Protein 3LQN (pdb70)

Radius of gyration: 16.37 Å; Cα contacts (8 Å, |Δi|>4): 260; chains: 1; bounding box: 25×53×37 Å

Nearest PDB structures (foldseek):
  3lqn-assembly1_A-2  TM=1.007E+00  e=3.252E-31  Bacillus anthracis
  6yja-assembly1_B  TM=9.608E-01  e=7.278E-20  Bacillus subtilis subsp. subtilis str. 168
  2emq-assembly1_B  TM=9.330E-01  e=4.252E-20  Geobacillus kaustophilus HTA426
  6xnu-assembly1_B  TM=9.275E-01  e=1.600E-18  Listeria monocytogenes
  4gqy-assembly2_B  TM=8.321E-01  e=2.252E-11  Arabidopsis thaliana

CATH classification: 3.10.580.10

Foldseek 3Di:
DVVVQFPDFQLNLFDWPVLFDEAEFFAFQVVVLCSCVVSVHQKGFHADPVQFTQFMDGPVQSQVVQDDPPDRNVVCRRVDTNNVRTDRPFAEAERGHGLVVVQVVCVPPQKYWYAYPVRRTTGMHGPVSNVVVVVVPD

Secondary structure (DSSP, 8-state):
-HHHHHH-BHHHHSEEGGGS--B-TTSBHHHHHHHHHHHT-SEEEEE-TT-BEEEEEEHHHHHHHTB-SSSB-GGGGGG-BGGGT-BSS--EEETT-BHHHHHHHHHH-SEEEEE-TT-BEEEEEEHHHHHHHHHHH-

B-factor: mean 39.62, std 20.6, range [14.94, 157.5]

InterPro domains:
  IPR000644 CBS domain [PF00571] (14-70)
  IPR000644 CBS domain [PF00571] (86-138)
  IPR046342 CBS domain superfamily [G3DSA:3.10.580.10] (1-147)
  IPR046342 CBS domain superfamily [SSF54631] (12-140)
  IPR048125 Cyclic-di-AMP-binding protein CbpB [NF041630] (9-144)
  IPR048125 Cyclic-di-AMP-binding protein CbpB [cd04643] (16-145)
  IPR051257 Diverse Function CBS-Domain-Containing Protein [PTHR43080] (8-142)

Sequence (138 aa):
PKDEFFQQQIFVKDLMISSEKVAHVQIIGNGLEEHALLLVLVKSGYSAIPVLDPMYYKLHGLISTTAMILDGILGLERRIEFFERLEEEMKVEQVMKQDIPVVLKLEDSFAKALEMTIDHPFICAVNEDGYFEEGILLTRRRAILKLLNKKV

Solvent-accessible surface area: 8385 Å² total; per-residue (Å²): 105,153,108,79,61,128,125,18,70,0,105,72,28,38,55,37,32,134,147,7,29,71,4,77,57,40,35,27,0,91,93,0,31,107,33,1,102,164,46,69,49,78,10,0,0,0,3,30,111,110,131,59,32,68,0,14,0,15,38,61,37,0,61,101,21,1,120,14,187,163,143,64,44,99,98,85,8,126,132,13,93,0,92,110,25,24,105,128,134,27,16,54,1,73,48,99,24,45,3,68,100,0,58,124,47,7,117,114,67,83,20,0,0,0,18,31,140,78,26,78,13,43,0,1,0,30,90,196,23,2,109,144,23,43,124,141,53,166

Structure (mmCIF, N/CA/C/O backbone):
data_3LQN
#
_entry.id   3LQN
#
_cell.length_a   27.585
_cell.length_b   120.770
_cell.length_c   80.026
_cell.angle_alpha   90.00
_cell.angle_beta   90.00
_cell.angle_gamma   90.00
#
_symmetry.space_group_name_H-M   'C 2 2 21'
#
loop_
_entity.id
_entity.type
_entity.pdbx_description
1 polymer 'CBS domain protein'
2 non-polymer 'SULFATE ION'
3 non-polymer 'FORMIC ACID'
4 non-polymer GLYCEROL
5 water water
#
loop_
_atom_site.group_PDB
_atom_site.id
_atom_site.type_symbol
_atom_site.label_atom_id
_atom_site.label_alt_id
_atom_site.label_comp_id
_atom_site.label_asym_id
_atom_site.label_entity_id
_atom_site.label_seq_id
_atom_site.pdbx_PDB_ins_code
_atom_site.Cartn_x
_atom_site.Cartn_y
_atom_site.Cartn_z
_atom_site.occupancy
_atom_site.B_iso_or_equiv
_atom_site.auth_seq_id
_atom_site.auth_comp_id
_atom_site.auth_asym_id
_atom_site.auth_atom_id
_atom_site.pdbx_PDB_model_num
ATOM 1 N N . PRO A 1 8 ? -1.849 -10.365 12.623 0.74 67.64 5 PRO A N 1
ATOM 2 C CA . PRO A 1 8 ? -1.889 -10.326 11.163 0.81 69.02 5 PRO A CA 1
ATOM 3 C C . PRO A 1 8 ? -0.574 -9.752 10.670 0.80 70.95 5 PRO A C 1
ATOM 4 O O . PRO A 1 8 ? -0.516 -8.590 10.272 0.92 65.31 5 PRO A O 1
ATOM 8 N N . LYS A 1 9 ? 0.479 -10.557 10.744 0.78 74.10 6 LYS A N 1
ATOM 9 C CA . LYS A 1 9 ? 1.809 -10.123 10.345 0.82 72.27 6 LYS A CA 1
ATOM 10 C C . LYS A 1 9 ? 1.877 -9.865 8.851 0.95 71.39 6 LYS A C 1
ATOM 11 O O . LYS A 1 9 ? 2.734 -9.134 8.393 0.96 68.48 6 LYS A O 1
ATOM 17 N N . ASP A 1 10 ? 0.993 -10.487 8.083 0.70 84.77 7 ASP A N 1
ATOM 18 C CA . ASP A 1 10 ? 0.885 -10.124 6.683 0.66 99.16 7 ASP A CA 1
ATOM 19 C C . ASP A 1 10 ? 0.476 -8.671 6.681 0.63 104.77 7 ASP A C 1
ATOM 20 O O . ASP A 1 10 ? 1.091 -7.838 6.025 0.55 106.95 7 ASP A O 1
ATOM 25 N N . GLU A 1 11 ? -0.562 -8.375 7.450 0.69 107.90 8 GLU A N 1
ATOM 26 C CA . GLU A 1 11 ? -1.032 -7.013 7.620 0.65 106.70 8 GLU A CA 1
ATOM 27 C C . GLU A 1 11 ? 0.099 -6.092 8.043 0.60 86.62 8 GLU A C 1
ATOM 28 O O . GLU A 1 11 ? 0.388 -5.107 7.373 0.44 89.87 8 GLU A O 1
ATOM 34 N N A PHE A 1 12 ? 0.758 -6.393 9.157 0.54 75.64 9 PHE A N 1
ATOM 35 N N B PHE A 1 12 ? 0.710 -6.448 9.167 0.46 75.58 9 PHE A N 1
ATOM 36 C CA A PHE A 1 12 ? 1.793 -5.486 9.665 0.54 66.91 9 PHE A CA 1
ATOM 37 C CA B PHE A 1 12 ? 1.834 -5.731 9.744 0.46 69.19 9 PHE A CA 1
ATOM 38 C C A PHE A 1 12 ? 2.900 -5.212 8.661 0.54 58.25 9 PHE A C 1
ATOM 39 C C B PHE A 1 12 ? 2.892 -5.456 8.700 0.46 59.82 9 PHE A C 1
ATOM 40 O O A PHE A 1 12 ? 3.340 -4.079 8.494 0.54 57.10 9 PHE A O 1
ATOM 41 O O B PHE A 1 12 ? 3.336 -4.321 8.533 0.46 57.92 9 PHE A O 1
ATOM 56 N N A GLN A 1 13 ? 3.351 -6.268 7.997 0.54 50.60 10 GLN A N 1
ATOM 57 N N B GLN A 1 13 ? 3.305 -6.502 7.989 0.46 49.90 10 GLN A N 1
ATOM 58 C CA A GLN A 1 13 ? 4.457 -6.173 7.032 0.54 47.14 10 GLN A CA 1
ATOM 59 C CA B GLN A 1 13 ? 4.394 -6.319 7.022 0.46 49.19 10 GLN A CA 1
ATOM 60 C C A GLN A 1 13 ? 4.011 -5.671 5.648 0.54 36.05 10 GLN A C 1
ATOM 61 C C B GLN A 1 13 ? 3.948 -5.449 5.823 0.46 38.09 10 GLN A C 1
ATOM 62 O O A GLN A 1 13 ? 4.846 -5.324 4.808 0.54 34.45 10 GLN A O 1
ATOM 63 O O B GLN A 1 13 ? 4.691 -4.585 5.334 0.46 33.80 10 GLN A O 1
ATOM 74 N N . GLN A 1 14 ? 2.701 -5.636 5.412 1.00 44.35 11 GLN A N 1
ATOM 75 C CA . GLN A 1 14 ? 2.190 -5.022 4.181 1.00 45.66 11 GLN A CA 1
ATOM 76 C C . GLN A 1 14 ? 1.539 -3.650 4.353 1.00 39.57 11 GLN A C 1
ATOM 77 O O . GLN A 1 14 ? 0.923 -3.123 3.424 1.00 41.15 11 GLN A O 1
ATOM 83 N N . ILE A 1 15 ? 1.714 -3.059 5.532 1.00 34.01 12 ILE A N 1
ATOM 84 C CA . ILE A 1 15 ? 1.266 -1.709 5.757 1.00 35.38 12 ILE A CA 1
ATOM 85 C C . ILE A 1 15 ? 2.506 -0.849 5.809 1.00 32.89 12 ILE A C 1
ATOM 86 O O . ILE A 1 15 ? 3.418 -1.086 6.605 1.00 38.86 12 ILE A O 1
ATOM 91 N N . PHE A 1 16 ? 2.544 0.102 4.899 1.00 30.63 13 PHE A N 1
ATOM 92 C CA . PHE A 1 16 ? 3.677 0.980 4.754 1.00 29.11 13 PHE A CA 1
ATOM 93 C C . PHE A 1 16 ? 3.260 2.364 5.175 1.00 34.79 13 PHE A C 1
ATOM 94 O O . PHE A 1 16 ? 2.072 2.645 5.349 1.00 32.51 13 PHE A O 1
ATOM 102 N N . VAL A 1 17 ? 4.251 3.236 5.257 1.00 30.28 14 VAL A N 1
ATOM 103 C CA . VAL A 1 17 ? 4.026 4.646 5.576 1.00 33.00 14 VAL A CA 1
ATOM 104 C C . VAL A 1 17 ? 2.953 5.290 4.671 1.00 25.86 14 VAL A C 1
ATOM 105 O O . VAL A 1 17 ? 2.006 5.944 5.157 1.00 29.28 14 VAL A O 1
ATOM 109 N N . LYS A 1 18 ? 3.018 4.990 3.378 1.00 27.46 15 LYS A N 1
ATOM 110 C CA . LYS A 1 18 ? 2.073 5.553 2.425 1.00 27.88 15 LYS A CA 1
ATOM 111 C C . LYS A 1 18 ? 0.629 5.160 2.662 1.00 29.91 15 LYS A C 1
ATOM 112 O O . LYS A 1 18 ? -0.276 5.863 2.257 1.00 32.42 15 LYS A O 1
ATOM 118 N N . ASP A 1 19 ? 0.411 4.021 3.320 1.00 28.32 16 ASP A N 1
ATOM 119 C CA . ASP A 1 19 ? -0.942 3.532 3.601 1.00 30.20 16 ASP A CA 1
ATOM 120 C C . ASP A 1 19 ? -1.599 4.204 4.808 1.00 37.81 16 ASP A C 1
ATOM 121 O O . ASP A 1 19 ? -2.825 4.202 4.934 1.00 42.45 16 ASP A O 1
ATOM 126 N N . LEU A 1 20 ? -0.765 4.740 5.687 1.00 27.78 17 LEU A N 1
ATOM 127 C CA . LEU A 1 20 ? -1.212 5.325 6.947 1.00 31.47 17 LEU A CA 1
ATOM 128 C C . LEU A 1 20 ? -1.201 6.865 6.878 1.00 33.97 17 LEU A C 1
ATOM 129 O O . LEU A 1 20 ? -1.825 7.550 7.703 1.00 30.47 17 LEU A O 1
ATOM 134 N N . MET A 1 21 ? -0.460 7.415 5.934 1.00 32.86 18 MET A N 1
ATOM 135 C CA . MET A 1 21 ? -0.198 8.856 5.998 1.00 32.30 18 MET A CA 1
ATOM 136 C C . MET A 1 21 ? -1.405 9.665 5.568 1.00 33.07 18 MET A C 1
ATOM 137 O O . MET A 1 21 ? -2.296 9.182 4.854 1.00 29.50 18 MET A O 1
ATOM 142 N N . ILE A 1 22 ? -1.433 10.918 6.015 1.00 27.98 19 ILE A N 1
ATOM 143 C CA . ILE A 1 22 ? -2.382 11.866 5.481 1.00 23.64 19 ILE A CA 1
ATOM 144 C C . ILE A 1 22 ? -1.731 12.477 4.258 1.00 23.60 19 ILE A C 1
ATOM 145 O O . ILE A 1 22 ? -0.619 12.972 4.333 1.00 24.92 19 ILE A O 1
ATOM 150 N N . SER A 1 23 ? -2.418 12.461 3.113 1.00 21.68 20 SER A N 1
ATOM 151 C CA . SER A 1 23 ? -1.762 12.905 1.891 1.00 26.91 20 SER A CA 1
ATOM 152 C C . SER A 1 23 ? -1.464 14.406 1.867 1.00 24.29 20 SER A C 1
ATOM 153 O O . SER A 1 23 ? -2.179 15.191 2.464 1.00 24.13 20 SER A O 1
ATOM 156 N N . SER A 1 24 ? -0.410 14.787 1.165 1.00 27.55 21 SER A N 1
ATOM 157 C CA . SER A 1 24 ? 0.151 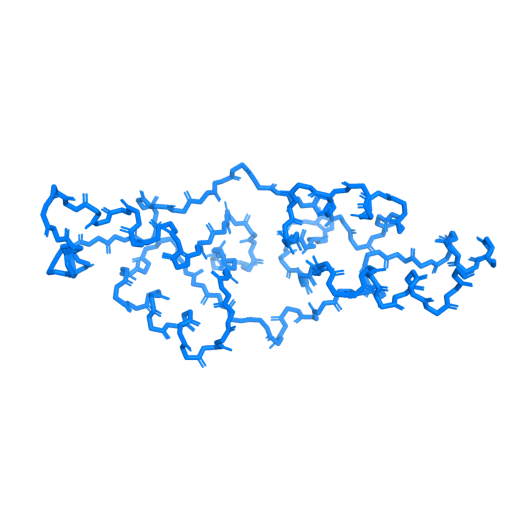16.142 1.251 1.00 25.26 21 SER A CA 1
ATOM 158 C C . SER A 1 24 ? -0.844 17.222 0.796 1.00 33.52 21 SER A C 1
ATOM 159 O O . SER A 1 24 ? -0.840 18.368 1.276 1.00 27.04 21 SER A O 1
ATOM 162 N N . GLU A 1 25 ? -1.720 16.848 -0.128 1.00 29.83 22 GLU A N 1
ATOM 163 C CA . GLU A 1 25 ? -2.755 17.791 -0.539 1.00 31.88 22 GLU A CA 1
ATOM 164 C C . GLU A 1 25 ? -3.751 18.162 0.564 1.00 30.62 22 GLU A C 1
ATOM 165 O O . GLU A 1 25 ? -4.420 19.165 0.430 1.00 33.93 22 GLU A O 1
ATOM 171 N N . LYS A 1 26 ? -3.804 17.425 1.682 1.00 23.61 23 LYS A N 1
ATOM 172 C CA . LYS A 1 26 ? -4.706 17.765 2.756 1.00 27.70 23 LYS A CA 1
ATOM 173 C C . LYS A 1 26 ? -3.953 18.516 3.871 1.00 30.83 23 LYS A C 1
ATOM 174 O O . LYS A 1 26 ? -4.502 18.758 4.936 1.00 32.34 23 LYS A O 1
ATOM 180 N N . VAL A 1 27 ? -2.680 18.799 3.630 1.00 26.21 24 VAL A N 1
ATOM 181 C CA . VAL A 1 27 ? -1.822 19.395 4.679 1.00 25.23 24 VAL A CA 1
ATOM 182 C C . VAL A 1 27 ? -1.390 20.785 4.281 1.00 22.73 24 VAL A C 1
ATOM 183 O O . VAL A 1 27 ? -0.827 20.977 3.203 1.00 23.69 24 VAL A O 1
ATOM 187 N N . ALA A 1 28 ? -1.627 21.772 5.155 1.00 29.28 25 ALA A N 1
ATOM 188 C CA . ALA A 1 28 ? -1.138 23.124 4.881 1.00 30.19 25 ALA A CA 1
ATOM 189 C C . ALA A 1 28 ? 0.399 23.142 4.979 1.00 21.47 25 ALA A C 1
ATOM 190 O O . ALA A 1 28 ? 0.976 22.266 5.661 1.00 24.29 25 ALA A O 1
ATOM 192 N N . HIS A 1 29 ? 1.008 24.114 4.305 1.00 28.86 26 HIS A N 1
ATOM 193 C CA . HIS A 1 29 ? 2.473 24.334 4.345 1.00 25.48 26 HIS A CA 1
ATOM 194 C C . HIS A 1 29 ? 2.796 25.830 4.257 1.00 29.53 26 HIS A C 1
ATOM 195 O O . HIS A 1 29 ? 1.909 26.648 3.942 1.00 27.76 26 HIS A O 1
ATOM 202 N N . VAL A 1 30 ? 4.052 26.179 4.523 1.00 23.65 27 VAL A N 1
ATOM 203 C CA . VAL A 1 30 ? 4.600 27.499 4.269 1.00 24.25 27 VAL A CA 1
ATOM 204 C C . VAL A 1 30 ? 5.987 27.351 3.618 1.00 21.98 27 VAL A C 1
ATOM 205 O O . VAL A 1 30 ? 6.508 26.240 3.499 1.00 27.90 27 VAL A O 1
ATOM 209 N N . GLN A 1 31 ? 6.611 28.474 3.277 1.00 23.78 28 GLN A N 1
ATOM 210 C CA . GLN A 1 31 ? 7.971 28.562 2.706 1.00 28.39 28 GLN A CA 1
ATOM 211 C C . GLN A 1 31 ? 8.929 29.280 3.632 1.00 26.84 28 GLN A C 1
ATOM 212 O O . GLN A 1 31 ? 8.486 30.044 4.465 1.00 23.85 28 GLN A O 1
ATOM 218 N N A ILE A 1 32 ? 10.229 29.048 3.499 0.01 28.50 29 ILE A N 1
ATOM 219 N N B ILE A 1 32 ? 10.244 29.087 3.483 0.99 25.26 29 ILE A N 1
ATOM 220 C CA A ILE A 1 32 ? 11.219 29.641 4.407 0.01 30.58 29 ILE A CA 1
ATOM 221 C CA B ILE A 1 32 ? 11.212 29.678 4.479 0.99 31.46 29 ILE A CA 1
ATOM 222 C C A ILE A 1 32 ? 11.028 31.141 4.683 0.01 31.40 29 ILE A C 1
ATOM 223 C C B ILE A 1 32 ? 11.190 31.218 4.675 0.99 33.46 29 ILE A C 1
ATOM 224 O O A ILE A 1 32 ? 11.068 31.583 5.832 0.01 32.83 29 ILE A O 1
ATOM 225 O O B ILE A 1 32 ? 11.495 31.776 5.771 0.99 34.17 29 ILE A O 1
ATOM 234 N N . GLY A 1 33 ? 10.823 31.909 3.619 1.00 24.72 30 GLY A N 1
ATOM 235 C CA . GLY A 1 33 ? 10.739 33.349 3.670 1.00 26.83 30 GLY A CA 1
ATOM 236 C C . GLY A 1 33 ? 9.393 33.886 4.069 1.00 25.56 30 GLY A C 1
ATOM 237 O O . GLY A 1 33 ? 9.260 35.093 4.164 1.00 24.68 30 GLY A O 1
ATOM 238 N N . ASN A 1 34 ? 8.391 33.019 4.315 1.00 22.17 31 ASN A N 1
ATOM 239 C CA . ASN A 1 34 ? 7.131 33.548 4.855 1.00 23.98 31 ASN A CA 1
ATOM 240 C C . ASN A 1 34 ? 7.311 34.202 6.229 1.00 21.30 31 ASN A C 1
ATOM 241 O O . ASN A 1 34 ? 8.125 33.733 7.022 1.00 23.57 31 ASN A O 1
ATOM 246 N N . GLY A 1 35 ? 6.561 35.273 6.485 1.00 21.08 32 GLY A N 1
ATOM 247 C CA . GLY A 1 35 ? 6.462 35.916 7.812 1.00 21.80 32 GLY A CA 1
ATOM 248 C C . GLY A 1 35 ? 5.872 34.996 8.872 1.00 22.38 32 GLY A C 1
ATOM 249 O O . GLY A 1 35 ? 5.131 34.062 8.551 1.00 20.10 32 GLY A O 1
ATOM 250 N N . LEU A 1 36 ? 6.191 35.225 10.153 1.00 20.47 33 LEU A N 1
ATOM 251 C CA . LEU A 1 36 ? 5.605 34.393 11.190 1.00 18.83 33 LEU A CA 1
ATOM 252 C C . LEU A 1 36 ? 4.116 34.719 11.429 1.00 21.21 33 LEU A C 1
ATOM 253 O O . LEU A 1 36 ? 3.416 33.884 11.911 1.00 19.22 33 LEU A O 1
ATOM 258 N N A GLU A 1 37 ? 3.662 35.934 11.129 0.61 22.47 34 GLU A N 1
ATOM 259 N N B GLU A 1 37 ? 3.685 35.934 11.111 0.39 22.17 34 GLU A N 1
ATOM 260 C CA A GLU A 1 37 ? 2.222 36.206 11.268 0.61 23.00 34 GLU A CA 1
ATOM 261 C CA B GLU A 1 37 ? 2.263 36.246 11.213 0.39 22.74 34 GLU A CA 1
ATOM 262 C C A GLU A 1 37 ? 1.453 35.355 10.236 0.61 20.92 34 GLU A C 1
ATOM 263 C C B GLU A 1 37 ? 1.515 35.313 10.257 0.39 20.80 34 GLU A C 1
ATOM 264 O O A GLU A 1 37 ? 0.397 34.796 10.536 0.61 18.50 34 GLU A O 1
ATOM 265 O O B GLU A 1 37 ? 0.549 34.649 10.621 0.39 18.37 34 GLU A O 1
ATOM 276 N N . HIS A 1 38 ? 1.991 35.287 9.024 1.00 20.39 35 HIS A N 1
ATOM 277 C CA . HIS A 1 38 ? 1.436 34.429 7.975 1.00 23.36 35 HIS A CA 1
ATOM 278 C C . HIS A 1 38 ? 1.453 32.970 8.423 1.00 20.18 35 HIS A C 1
ATOM 279 O O . HIS A 1 38 ? 0.462 32.275 8.370 1.00 16.48 35 HIS A O 1
ATOM 286 N N . ALA A 1 39 ? 2.616 32.499 8.873 1.00 17.40 36 ALA A N 1
ATOM 287 C CA . ALA A 1 39 ? 2.711 31.111 9.293 1.00 18.35 36 ALA A CA 1
ATOM 288 C C . ALA A 1 39 ? 1.774 30.774 10.450 1.00 20.50 36 ALA A C 1
ATOM 289 O O . ALA A 1 39 ? 1.161 29.710 10.450 1.00 16.53 36 ALA A O 1
ATOM 291 N N . LEU A 1 40 ? 1.685 31.659 11.457 1.00 16.13 37 LEU A N 1
ATOM 292 C CA . LEU A 1 40 ? 0.858 31.355 12.623 1.00 17.66 37 LEU A CA 1
ATOM 293 C C . LEU A 1 40 ? -0.612 31.320 12.207 1.00 20.52 37 LEU A C 1
ATOM 294 O O . LEU A 1 40 ? -1.397 30.474 12.670 1.00 15.74 37 LEU A O 1
ATOM 299 N N A LEU A 1 41 ? -0.994 32.204 11.280 0.63 17.26 38 LEU A N 1
ATOM 300 N N B LEU A 1 41 ? -0.983 32.216 11.291 0.37 17.52 38 LEU A N 1
ATOM 301 C CA A LEU A 1 41 ? -2.377 32.173 10.828 0.63 15.36 38 LEU A CA 1
ATOM 302 C CA B LEU A 1 41 ? -2.341 32.212 10.757 0.37 18.75 38 LEU A CA 1
ATOM 303 C C A LEU A 1 41 ? -2.713 30.879 10.061 0.63 20.51 38 LEU A C 1
ATOM 304 C C B LEU A 1 41 ? -2.700 30.902 10.059 0.37 20.03 38 LEU A C 1
ATOM 305 O O A LEU A 1 41 ? -3.799 30.310 10.214 0.63 20.44 38 LEU A O 1
ATOM 306 O O B LEU A 1 41 ? -3.790 30.351 10.244 0.37 20.80 38 LEU A O 1
ATOM 315 N N . VAL A 1 42 ? -1.777 30.426 9.243 1.00 18.82 39 VAL A N 1
ATOM 316 C CA . VAL A 1 42 ? -1.963 29.212 8.475 1.00 20.39 39 VAL A CA 1
ATOM 317 C C . VAL A 1 42 ? -2.098 28.026 9.440 1.00 21.14 39 VAL A C 1
ATOM 318 O O . VAL A 1 42 ? -3.020 27.197 9.263 1.00 21.97 39 VAL A O 1
ATOM 322 N N . LEU A 1 43 ? -1.232 27.990 10.465 1.00 19.32 40 LEU A N 1
ATOM 323 C CA . LEU A 1 43 ? -1.315 26.946 11.515 1.00 22.61 40 LEU A CA 1
ATOM 324 C C . LEU A 1 43 ? -2.667 26.955 12.205 1.00 25.98 40 LEU A C 1
ATOM 325 O O . LEU A 1 43 ? -3.343 25.936 12.317 1.00 21.31 40 LEU A O 1
ATOM 330 N N . VAL A 1 44 ? -3.103 28.133 12.630 1.00 19.20 41 VAL A N 1
ATOM 331 C CA . VAL A 1 44 ? -4.344 28.202 13.385 1.00 19.89 41 VAL A CA 1
ATOM 332 C C . VAL A 1 44 ? -5.543 27.894 12.511 1.00 21.34 41 VAL A C 1
ATOM 333 O O . VAL A 1 44 ? -6.482 27.198 12.945 1.00 23.45 41 VAL A O 1
ATOM 337 N N . LYS A 1 45 ? -5.556 28.470 11.305 1.00 22.46 42 LYS A N 1
ATOM 338 C CA . LYS A 1 45 ? -6.673 28.272 10.374 1.00 30.43 42 LYS A CA 1
ATOM 339 C C . LYS A 1 45 ? -6.811 26.827 9.927 1.00 37.91 42 LYS A C 1
ATOM 340 O O . LYS A 1 45 ? -7.941 26.338 9.736 1.00 37.15 42 LYS A O 1
ATOM 346 N N . SER A 1 46 ? -5.686 26.126 9.828 1.00 27.44 43 SER A N 1
ATOM 347 C CA . SER A 1 46 ? -5.694 24.753 9.333 1.00 34.46 43 SER A CA 1
ATOM 348 C C . SER A 1 46 ? -6.059 23.752 10.425 1.00 34.65 43 SER A C 1
ATOM 349 O O . SER A 1 46 ? -6.591 22.703 10.142 1.00 35.35 43 SER A O 1
ATOM 352 N N . GLY A 1 47 ? -5.811 24.121 11.676 1.00 35.04 44 GLY A N 1
ATOM 353 C CA . GLY A 1 47 ? -6.037 23.219 12.794 1.00 39.26 44 GLY A CA 1
ATOM 354 C C . GLY A 1 47 ? -4.904 22.229 13.021 1.00 41.97 44 GLY A C 1
ATOM 355 O O . GLY A 1 47 ? -5.020 21.364 13.878 1.00 34.77 44 GLY A O 1
ATOM 356 N N . TYR A 1 48 ? -3.815 22.358 12.265 1.00 37.35 45 TYR A N 1
ATOM 357 C CA . TYR A 1 48 ? -2.593 21.578 12.514 1.00 33.58 45 TYR A CA 1
ATOM 358 C C . TYR A 1 48 ? -1.747 22.273 13.588 1.00 29.98 45 TYR A C 1
ATOM 359 O O . TYR A 1 48 ? -1.746 23.495 13.674 1.00 34.89 45 TYR A O 1
ATOM 368 N N . SER A 1 49 ? -1.050 21.498 14.419 1.00 27.86 46 SER A N 1
ATOM 369 C CA . SER A 1 49 ? -0.218 22.090 15.439 1.00 29.34 46 SER A CA 1
ATOM 370 C C . SER A 1 49 ? 1.161 22.248 14.856 1.00 22.73 46 SER A C 1
ATOM 371 O O . SER A 1 49 ? 1.972 23.000 15.391 1.00 28.13 46 SER A O 1
ATOM 374 N N . ALA A 1 50 ? 1.410 21.553 13.757 1.00 25.85 47 ALA A N 1
ATOM 375 C CA . ALA A 1 50 ? 2.621 21.758 12.995 1.00 23.73 47 ALA A CA 1
ATOM 376 C C . ALA A 1 50 ? 2.378 21.561 11.492 1.00 20.66 47 ALA A C 1
ATOM 377 O O . ALA A 1 50 ? 1.514 20.773 11.047 1.00 26.81 47 ALA A O 1
ATOM 379 N N . ILE A 1 51 ? 3.182 22.231 10.687 1.00 18.79 48 ILE A N 1
ATOM 380 C CA . ILE A 1 51 ? 3.108 22.076 9.234 1.00 22.09 48 ILE A CA 1
ATOM 381 C C . ILE A 1 51 ? 4.486 22.079 8.633 1.00 16.86 48 ILE A C 1
ATOM 382 O O . ILE A 1 51 ? 5.436 22.645 9.215 1.00 18.27 48 ILE A O 1
ATOM 387 N N . PRO A 1 52 ? 4.642 21.423 7.469 1.00 20.16 49 PRO A N 1
ATOM 388 C CA . PRO A 1 52 ? 5.939 21.407 6.802 1.00 15.19 49 PRO A CA 1
ATOM 389 C C . PRO A 1 52 ? 6.294 22.756 6.211 1.00 22.44 49 PRO A C 1
ATOM 390 O O . PRO A 1 52 ? 5.405 23.531 5.816 1.00 18.38 49 PRO A O 1
ATOM 394 N N . VAL A 1 53 ? 7.593 23.036 6.237 1.00 19.65 50 VAL A N 1
ATOM 395 C CA . VAL A 1 53 ? 8.183 24.122 5.448 1.00 20.95 50 VAL A CA 1
ATOM 396 C C . VAL A 1 53 ? 8.760 23.583 4.135 1.00 22.88 50 VAL A C 1
ATOM 397 O O . VAL A 1 53 ? 9.653 22.744 4.172 1.00 26.33 50 VAL A O 1
ATOM 401 N N . LEU A 1 54 ? 8.276 24.051 2.978 1.00 17.17 51 LEU A N 1
ATOM 402 C CA . LEU A 1 54 ? 8.626 23.484 1.678 1.00 18.44 51 LEU A CA 1
ATOM 403 C C . LEU A 1 54 ? 9.355 24.535 0.851 1.00 25.30 51 LEU A C 1
ATOM 404 O O . LEU A 1 54 ? 9.204 25.720 1.100 1.00 28.94 51 LEU A O 1
ATOM 409 N N . ASP A 1 55 ? 10.137 24.080 -0.101 1.00 24.72 52 ASP A N 1
ATOM 410 C CA . ASP A 1 55 ? 10.719 24.992 -1.103 1.00 25.05 52 ASP A CA 1
ATOM 411 C C . ASP A 1 55 ? 9.828 25.098 -2.317 1.00 30.00 52 ASP A C 1
ATOM 412 O O . ASP A 1 55 ?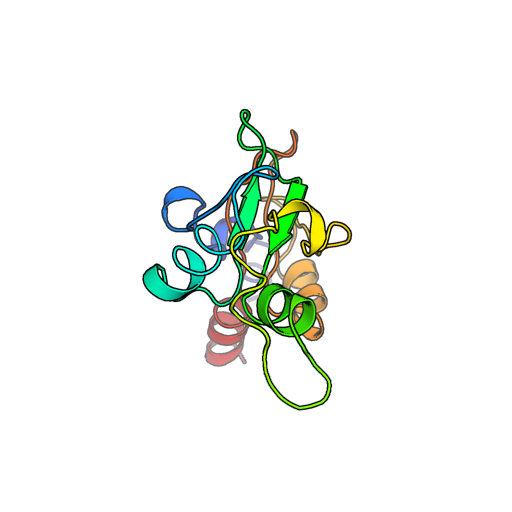 8.733 24.485 -2.365 1.00 23.43 52 ASP A O 1
ATOM 417 N N . PRO A 1 56 ? 10.274 25.872 -3.335 1.00 32.51 53 PRO A N 1
ATOM 418 C CA . PRO A 1 56 ? 9.363 26.002 -4.484 1.00 32.37 53 PRO A CA 1
ATOM 419 C C . PRO A 1 56 ? 9.197 24.724 -5.305 1.00 31.82 53 PRO A C 1
ATOM 420 O O . PRO A 1 56 ? 8.298 24.645 -6.139 1.00 34.07 53 PRO A O 1
ATOM 424 N N . MET A 1 57 ? 10.039 23.718 -5.085 1.00 26.44 54 MET A N 1
ATOM 425 C CA . MET A 1 57 ? 9.862 22.459 -5.751 1.00 20.28 54 MET A CA 1
ATOM 426 C C . MET A 1 57 ? 9.075 21.440 -4.915 1.00 21.49 54 MET A C 1
ATOM 427 O O . MET A 1 57 ? 9.030 20.259 -5.244 1.00 27.24 54 MET A O 1
ATOM 432 N N A TYR A 1 58 ? 8.494 21.956 -3.845 0.50 24.63 55 TYR A N 1
ATOM 433 N N B TYR A 1 58 ? 8.435 21.907 -3.853 0.50 24.99 55 TYR A N 1
ATOM 434 C CA A TYR A 1 58 ? 7.689 21.155 -2.947 0.50 26.12 55 TYR A CA 1
ATOM 435 C CA B TYR A 1 58 ? 7.663 21.032 -2.948 0.50 26.52 55 TYR A CA 1
ATOM 436 C C A TYR A 1 58 ? 8.566 20.070 -2.284 0.50 27.23 55 TYR A C 1
ATOM 437 C C B TYR A 1 58 ? 8.547 20.108 -2.109 0.50 28.33 55 TYR A C 1
ATOM 438 O O A TYR A 1 58 ? 8.113 18.957 -1.985 0.50 26.07 55 TYR A O 1
ATOM 439 O O B TYR A 1 58 ? 8.081 19.127 -1.520 0.50 22.12 55 TYR A O 1
ATOM 456 N N . LYS A 1 59 ? 9.827 20.429 -2.029 1.00 23.20 56 LYS A N 1
ATOM 457 C CA . LYS A 1 59 ? 10.732 19.606 -1.239 1.00 24.66 56 LYS A CA 1
ATOM 458 C C . LYS A 1 59 ? 10.716 20.065 0.203 1.00 24.51 56 LYS A C 1
ATOM 459 O O . LYS A 1 59 ? 10.551 21.240 0.496 1.00 25.11 56 LYS A O 1
ATOM 465 N N . LEU A 1 60 ? 10.878 19.116 1.111 1.00 26.00 57 LEU A N 1
ATOM 466 C CA . LEU A 1 60 ? 10.789 19.341 2.539 1.00 29.95 57 LEU A CA 1
ATOM 467 C C . LEU A 1 60 ? 12.077 19.948 3.097 1.00 36.54 57 LEU A C 1
ATOM 468 O O . LEU A 1 60 ? 13.164 19.396 2.893 1.00 32.61 57 LEU A O 1
ATOM 473 N N . HIS A 1 61 ? 11.949 21.093 3.768 1.00 33.43 58 HIS A N 1
ATOM 474 C CA . HIS A 1 61 ? 13.049 21.782 4.464 1.00 40.28 58 HIS A CA 1
ATOM 475 C C . HIS A 1 61 ? 13.010 21.660 5.975 1.00 38.65 58 HIS A C 1
ATOM 476 O O . HIS A 1 61 ? 14.033 21.683 6.647 1.00 44.46 58 HIS A O 1
ATOM 483 N N . GLY A 1 62 ? 11.830 21.536 6.537 1.00 25.11 59 GLY A N 1
ATOM 484 C CA . GLY A 1 62 ? 11.738 21.486 7.964 1.00 25.37 59 GLY A CA 1
ATOM 485 C C . GLY A 1 62 ? 10.302 21.511 8.367 1.00 26.60 59 GLY A C 1
ATOM 486 O O . GLY A 1 62 ? 9.437 21.409 7.520 1.00 26.36 59 GLY A O 1
ATOM 487 N N . LEU A 1 63 ? 10.064 21.680 9.652 1.00 23.77 60 LEU A N 1
ATOM 488 C CA . LEU A 1 63 ? 8.700 21.737 10.199 1.00 24.34 60 LEU A CA 1
ATOM 489 C C . LEU A 1 63 ? 8.580 23.029 10.983 1.00 29.41 60 LEU A C 1
ATOM 490 O O . LEU A 1 63 ? 9.562 23.462 11.598 1.00 25.64 60 LEU A O 1
ATOM 495 N N . ILE A 1 64 ? 7.379 23.595 11.057 1.00 22.09 61 ILE A N 1
ATOM 496 C CA . ILE A 1 64 ? 7.191 24.730 11.978 1.00 21.38 61 ILE A CA 1
ATOM 497 C C . ILE A 1 64 ? 5.949 24.490 12.745 1.00 23.29 61 ILE A C 1
ATOM 498 O O . ILE A 1 64 ? 4.962 24.071 12.129 1.00 22.41 61 ILE A O 1
ATOM 503 N N . SER A 1 65 ? 5.978 24.704 14.078 1.00 19.89 62 SER A N 1
ATOM 504 C CA . SER A 1 65 ? 4.815 24.459 14.936 1.00 20.52 62 SER A CA 1
ATOM 505 C C . SER A 1 65 ? 4.383 25.727 15.659 1.00 19.55 62 SER A C 1
ATOM 506 O O . SER A 1 65 ? 5.156 26.640 15.741 1.00 19.25 62 SER A O 1
ATOM 509 N N A THR A 1 66 ? 3.152 25.762 16.172 0.40 18.36 63 THR A N 1
ATOM 510 N N B THR A 1 66 ? 3.178 25.748 16.196 0.60 17.91 63 THR A N 1
ATOM 511 C CA A THR A 1 66 ? 2.736 26.888 16.995 0.40 18.89 63 THR A CA 1
ATOM 512 C CA B THR A 1 66 ? 2.739 26.876 16.975 0.60 18.43 63 THR A CA 1
ATOM 513 C C A THR A 1 66 ? 3.710 27.018 18.146 0.40 18.14 63 THR A C 1
ATOM 514 C C B THR A 1 66 ? 3.611 27.028 18.217 0.60 19.38 63 THR A C 1
ATOM 515 O O A THR A 1 66 ? 4.163 28.119 18.450 0.40 15.82 63 THR A O 1
ATOM 516 O O B THR A 1 66 ? 3.887 28.148 18.659 0.60 15.11 63 THR A O 1
ATOM 523 N N . ALA A 1 67 ? 4.009 25.891 18.803 1.00 20.34 64 ALA A N 1
ATOM 524 C CA . ALA A 1 67 ? 4.980 25.928 19.878 1.00 20.01 64 ALA A CA 1
ATOM 525 C C . ALA A 1 67 ? 6.294 26.670 19.460 1.00 17.96 64 ALA A C 1
ATOM 526 O O . ALA A 1 67 ? 6.819 27.473 20.260 1.00 21.61 64 ALA A O 1
ATOM 528 N N . MET A 1 68 ? 6.848 26.399 18.282 1.00 17.34 65 MET A N 1
ATOM 529 C CA . MET A 1 68 ? 8.128 26.979 17.863 1.00 19.73 65 MET A CA 1
ATOM 530 C C . MET A 1 68 ? 7.956 28.500 17.698 1.00 22.26 65 MET A C 1
ATOM 531 O O . MET A 1 68 ? 8.791 29.292 18.117 1.00 15.66 65 MET A O 1
ATOM 536 N N . ILE A 1 69 ? 6.813 28.853 17.147 1.00 17.15 66 ILE A N 1
ATOM 537 C CA . ILE A 1 69 ? 6.510 30.274 16.979 1.00 18.21 66 ILE A CA 1
ATOM 538 C C . ILE A 1 69 ? 6.392 31.030 18.287 1.00 18.23 66 ILE A C 1
ATOM 539 O O . ILE A 1 69 ? 7.039 32.091 18.463 1.00 17.08 66 ILE A O 1
ATOM 544 N N . LEU A 1 70 ? 5.568 30.509 19.195 1.00 16.39 67 LEU A N 1
ATOM 545 C CA . LEU A 1 70 ? 5.374 31.177 20.496 1.00 19.96 67 LEU A CA 1
ATOM 546 C C . LEU A 1 70 ? 6.696 31.167 21.332 1.00 19.15 67 LEU A C 1
ATOM 547 O O . LEU A 1 70 ? 7.040 32.157 21.949 1.00 19.24 67 LEU A O 1
ATOM 552 N N . ASP A 1 71 ? 7.459 30.083 21.248 1.00 19.04 68 ASP A N 1
ATOM 553 C CA . ASP A 1 71 ? 8.763 30.021 21.967 1.00 21.10 68 ASP A CA 1
ATOM 554 C C . ASP A 1 71 ? 9.689 31.122 21.432 1.00 21.75 68 ASP A C 1
ATOM 555 O O . ASP A 1 71 ? 10.517 31.695 22.150 1.00 21.52 68 ASP A O 1
ATOM 560 N N . GLY A 1 72 ? 9.536 31.407 20.163 1.00 17.01 69 GLY A N 1
ATOM 561 C CA . GLY A 1 72 ? 10.356 32.373 19.472 1.00 17.67 69 GLY A CA 1
ATOM 562 C C . GLY A 1 72 ? 10.056 33.778 19.912 1.00 23.64 69 GLY A C 1
ATOM 563 O O . GLY A 1 72 ? 10.868 34.647 19.685 1.00 25.38 69 GLY A O 1
ATOM 564 N N . ILE A 1 73 ? 8.889 34.010 20.510 1.00 20.12 70 ILE A N 1
ATOM 565 C CA . ILE A 1 73 ? 8.547 35.332 21.011 1.00 24.93 70 ILE A CA 1
ATOM 566 C C . ILE A 1 73 ? 8.259 35.310 22.531 1.00 23.96 70 ILE A C 1
ATOM 567 O O . ILE A 1 73 ? 7.515 36.130 23.053 1.00 25.03 70 ILE A O 1
ATOM 572 N N . LEU A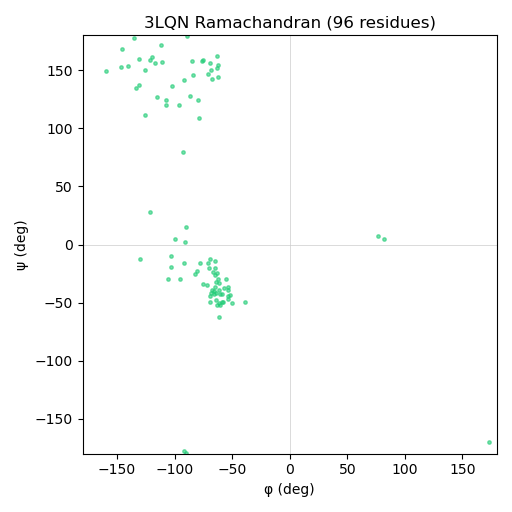 1 74 ? 8.883 34.374 23.224 1.00 20.37 71 LEU A N 1
ATOM 573 C CA . LEU A 1 74 ? 8.660 34.244 24.664 1.00 23.46 71 LEU A CA 1
ATOM 574 C C . LEU A 1 74 ? 9.482 35.330 25.399 1.00 26.63 71 LEU A C 1
ATOM 575 O O . LEU A 1 74 ? 10.707 35.249 25.481 1.00 21.19 71 LEU A O 1
ATOM 580 N N . GLY A 1 75 ? 8.792 36.317 25.949 1.00 23.57 72 GLY A N 1
ATOM 581 C CA . GLY A 1 75 ? 9.465 37.349 26.706 1.00 25.00 72 GLY A CA 1
ATOM 582 C C . GLY A 1 75 ? 9.565 36.911 28.166 1.00 28.97 72 GLY A C 1
ATOM 583 O O . GLY A 1 75 ? 9.088 35.834 28.579 1.00 28.32 72 GLY A O 1
ATOM 584 N N . LEU A 1 76 ? 10.167 37.771 28.971 1.00 29.32 73 LEU A N 1
ATOM 585 C CA . LEU A 1 76 ? 10.208 37.529 30.421 1.00 41.15 73 LEU A CA 1
ATOM 586 C C . LEU A 1 76 ? 8.823 37.578 31.058 1.00 38.04 73 LEU A C 1
ATOM 587 O O . LEU A 1 76 ? 8.479 36.717 31.852 1.00 43.12 73 LEU A O 1
ATOM 592 N N . GLU A 1 77 ? 8.020 38.550 30.657 1.00 30.53 74 GLU A N 1
ATOM 593 C CA . GLU A 1 77 ? 6.727 38.822 31.286 1.00 30.14 74 GLU A CA 1
ATOM 594 C C . GLU A 1 77 ? 5.495 38.633 30.397 1.00 37.50 74 GLU A C 1
ATOM 595 O O . GLU A 1 77 ? 4.356 38.775 30.862 1.00 29.88 74 GLU A O 1
ATOM 601 N N A ARG A 1 78 ? 5.706 38.357 29.112 0.45 27.51 75 ARG A N 1
ATOM 602 N N B ARG A 1 78 ? 5.70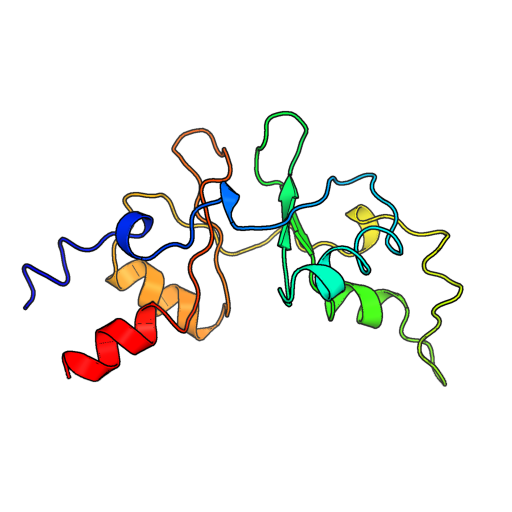8 38.331 29.117 0.55 27.24 75 ARG A N 1
ATOM 603 C CA A ARG A 1 78 ? 4.578 38.199 28.220 0.45 28.70 75 ARG A CA 1
ATOM 604 C CA B ARG A 1 78 ? 4.581 38.193 28.224 0.55 28.65 75 ARG A CA 1
ATOM 605 C C A ARG A 1 78 ? 5.053 37.519 26.946 0.45 27.16 75 ARG A C 1
ATOM 606 C C B ARG A 1 78 ? 5.053 37.531 26.938 0.55 27.12 75 ARG A C 1
ATOM 607 O O A ARG A 1 78 ? 6.248 37.423 26.697 0.45 24.83 75 ARG A O 1
ATOM 608 O O B ARG A 1 78 ? 6.244 37.457 26.677 0.55 24.98 75 ARG A O 1
ATOM 623 N N . ILE A 1 79 ? 4.101 37.013 26.180 1.00 25.29 76 ILE A N 1
ATOM 624 C CA . ILE A 1 79 ? 4.390 36.496 24.843 1.00 20.63 76 ILE A CA 1
ATOM 625 C C . ILE A 1 79 ? 4.422 37.734 23.966 1.00 27.82 76 ILE A C 1
ATOM 626 O O . ILE A 1 79 ? 3.434 38.477 23.907 1.00 34.76 76 ILE A O 1
ATOM 631 N N . GLU A 1 80 ? 5.549 37.972 23.304 1.00 24.21 77 GLU A N 1
ATOM 632 C CA . GLU A 1 80 ? 5.811 39.260 22.631 1.00 28.67 77 GLU A CA 1
ATOM 633 C C . GLU A 1 80 ? 5.337 39.281 21.178 1.00 27.67 77 GLU A C 1
ATOM 634 O O . GLU A 1 80 ? 6.159 39.295 20.218 1.00 27.97 77 GLU A O 1
ATOM 640 N N A PHE A 1 81 ? 4.016 39.264 20.991 0.56 25.70 78 PHE A N 1
ATOM 641 N N B PHE A 1 81 ? 4.012 39.300 21.041 0.44 25.67 78 PHE A N 1
ATOM 642 C CA A PHE A 1 81 ? 3.429 39.095 19.659 0.56 23.72 78 PHE A CA 1
ATOM 643 C CA B PHE A 1 81 ? 3.320 39.175 19.766 0.44 25.08 78 PHE A CA 1
ATOM 644 C C A PHE A 1 81 ? 3.792 40.204 18.649 0.56 21.25 78 PHE A C 1
ATOM 645 C C B PHE A 1 81 ? 3.751 40.196 18.698 0.44 23.28 78 PHE A C 1
ATOM 646 O O A PHE A 1 81 ? 3.744 39.976 17.446 0.56 24.44 78 PHE A O 1
ATOM 647 O O B PHE A 1 81 ? 3.728 39.896 17.507 0.44 24.29 78 PHE A O 1
ATOM 662 N N . GLU A 1 82 ? 4.122 41.391 19.143 1.00 25.11 79 GLU A N 1
ATOM 663 C CA . GLU A 1 82 ? 4.498 42.465 18.242 1.00 32.48 79 GLU A CA 1
ATOM 664 C C . GLU A 1 82 ? 5.735 42.092 17.455 1.00 36.39 79 GLU A C 1
ATOM 665 O O . GLU A 1 82 ? 5.965 42.609 16.350 1.00 35.26 79 GLU A O 1
ATOM 671 N N . ARG A 1 83 ? 6.551 41.209 18.014 1.00 26.55 80 ARG A N 1
ATOM 672 C CA . ARG A 1 83 ? 7.712 40.710 17.264 1.00 25.55 80 ARG A CA 1
ATOM 673 C C . ARG A 1 83 ? 7.420 39.888 16.024 1.00 32.11 80 ARG A C 1
ATOM 674 O O . ARG A 1 83 ? 8.310 39.725 15.173 1.00 30.47 80 ARG A O 1
ATOM 682 N N . LEU A 1 84 ? 6.220 39.318 15.909 1.00 23.97 81 LEU A N 1
ATOM 683 C CA . LEU A 1 84 ? 5.993 38.413 14.793 1.00 21.42 81 LEU A CA 1
ATOM 684 C C . LEU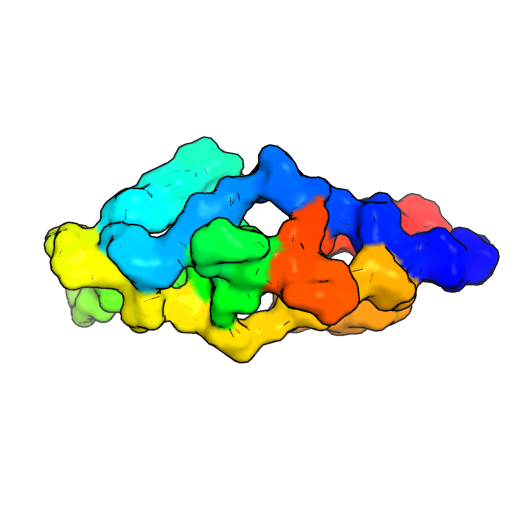 A 1 84 ? 6.111 39.082 13.451 1.00 27.29 81 LEU A C 1
ATOM 685 O O . LEU A 1 84 ? 6.556 38.458 12.507 1.00 25.14 81 LEU A O 1
ATOM 690 N N A GLU A 1 85 ? 5.725 40.352 13.366 0.38 26.88 82 GLU A N 1
ATOM 691 N N B GLU A 1 85 ? 5.731 40.360 13.397 0.62 26.07 82 GLU A N 1
ATOM 692 C CA A GLU A 1 85 ? 5.718 41.064 12.094 0.38 29.81 82 GLU A CA 1
ATOM 693 C CA B GLU A 1 85 ? 5.707 41.127 12.161 0.62 30.61 82 GLU A CA 1
ATOM 694 C C A GLU A 1 85 ? 7.129 41.168 11.505 0.38 31.72 82 GLU A C 1
ATOM 695 C C B GLU A 1 85 ? 7.111 41.207 11.532 0.62 30.85 82 GLU A C 1
ATOM 696 O O A GLU A 1 85 ? 7.302 41.333 10.298 0.38 37.38 82 GLU A O 1
ATOM 697 O O B GLU A 1 85 ? 7.257 41.380 10.326 0.62 38.36 82 GLU A O 1
ATOM 708 N N . GLU A 1 86 ? 8.134 41.084 12.368 1.00 32.01 83 GLU A N 1
ATOM 709 C CA . GLU A 1 86 ? 9.528 41.250 11.946 1.00 39.70 83 GLU A CA 1
ATOM 710 C C . GLU A 1 86 ? 10.240 39.933 11.640 1.00 31.69 83 GLU A C 1
ATOM 711 O O . GLU A 1 86 ? 11.370 39.958 11.201 1.00 31.70 83 GLU A O 1
ATOM 717 N N . MET A 1 87 ? 9.596 38.792 11.917 1.00 20.36 84 MET A N 1
ATOM 718 C CA . MET A 1 87 ? 10.248 37.505 11.829 1.00 18.26 84 MET A CA 1
ATOM 719 C C . MET A 1 87 ? 9.768 36.641 10.708 1.00 25.42 84 MET A C 1
ATOM 720 O O . MET A 1 87 ? 8.637 36.787 10.215 1.00 23.08 84 MET A O 1
ATOM 725 N N . LYS A 1 88 ? 10.635 35.725 10.331 1.00 19.36 85 LYS A N 1
ATOM 726 C CA . LYS A 1 88 ? 10.332 34.790 9.250 1.00 23.66 85 LYS A CA 1
ATOM 727 C C . LYS A 1 88 ? 10.369 33.354 9.735 1.00 20.10 85 LYS A C 1
ATOM 728 O O . LYS A 1 88 ? 10.967 33.015 10.767 1.00 21.48 85 LYS A O 1
ATOM 734 N N . VAL A 1 89 ? 9.743 32.467 8.949 1.00 16.61 86 VAL A N 1
ATOM 735 C CA . VAL A 1 89 ? 9.691 31.035 9.261 1.00 18.06 86 VAL A CA 1
ATOM 736 C C . VAL A 1 89 ? 11.082 30.437 9.507 1.00 17.10 86 VAL A C 1
ATOM 737 O O . VAL A 1 89 ? 11.265 29.649 10.463 1.00 23.37 86 VAL A O 1
ATOM 741 N N . GLU A 1 90 ? 12.046 30.878 8.705 1.00 21.13 87 GLU A N 1
ATOM 742 C CA . GLU A 1 90 ? 13.427 30.379 8.804 1.00 33.85 87 GLU A CA 1
ATOM 743 C C . GLU A 1 90 ? 14.004 30.543 10.221 1.00 31.87 87 GLU A C 1
ATOM 744 O O . GLU A 1 90 ? 14.827 29.744 10.629 1.00 27.67 87 GLU A O 1
ATOM 750 N N . GLN A 1 91 ? 13.551 31.551 10.960 1.00 24.71 88 GLN A N 1
ATOM 751 C CA . GLN A 1 91 ? 14.174 31.842 12.271 1.00 22.83 88 GLN A CA 1
ATOM 752 C C . GLN A 1 91 ? 13.728 30.885 13.372 1.00 21.42 88 GLN A C 1
ATOM 753 O O . GLN A 1 91 ? 14.373 30.839 14.421 1.00 25.90 88 GLN A O 1
ATOM 759 N N . VAL A 1 92 ? 12.655 30.133 13.178 1.00 17.24 89 VAL A N 1
ATOM 760 C CA . VAL A 1 92 ? 12.147 29.279 14.260 1.00 19.43 89 VAL A CA 1
ATOM 761 C C . VAL A 1 92 ? 11.901 27.825 13.831 1.00 20.86 89 VAL A C 1
ATOM 762 O O . VAL A 1 92 ? 11.606 26.991 14.662 1.00 21.27 89 VAL A O 1
ATOM 766 N N . MET A 1 93 ? 11.917 27.548 12.537 1.00 21.13 90 MET A N 1
ATOM 767 C CA . MET A 1 93 ? 11.634 26.176 12.102 1.00 19.59 90 MET A CA 1
ATOM 768 C C . MET A 1 93 ? 12.696 25.167 12.620 1.00 23.80 90 MET A C 1
ATOM 769 O O . MET A 1 93 ? 13.818 25.518 12.973 1.00 25.82 90 MET A O 1
ATOM 774 N N . LYS A 1 94 ? 12.324 23.900 12.581 1.00 23.76 91 LYS A N 1
ATOM 775 C CA . LYS A 1 94 ? 13.173 22.782 13.036 1.00 22.33 91 LYS A CA 1
ATOM 776 C C . LYS A 1 94 ? 13.601 22.081 11.750 1.00 31.75 91 LYS A C 1
ATOM 777 O O . LYS A 1 94 ? 12.760 21.713 10.938 1.00 31.09 91 LYS A O 1
ATOM 783 N N . GLN A 1 95 ? 14.906 21.943 11.544 1.00 30.76 92 GLN A N 1
ATOM 784 C CA . GLN A 1 95 ? 15.437 21.312 10.332 1.00 40.10 92 GLN A CA 1
ATOM 785 C C . GLN A 1 95 ? 15.708 19.835 10.590 1.00 37.49 92 GLN A C 1
ATOM 786 O O . GLN A 1 95 ? 15.634 19.037 9.679 1.00 37.00 92 GLN A O 1
ATOM 792 N N . ASP A 1 96 ? 16.025 19.488 11.831 1.00 28.38 93 ASP A N 1
ATOM 793 C CA . ASP A 1 96 ? 16.420 18.093 12.182 1.00 36.02 93 ASP A CA 1
ATOM 794 C C . ASP A 1 96 ? 15.163 17.365 12.614 1.00 34.60 93 ASP A C 1
ATOM 795 O O . ASP A 1 96 ? 14.852 17.291 13.791 1.00 40.05 93 ASP A O 1
ATOM 800 N N . ILE A 1 97 ? 14.387 16.930 11.627 1.00 28.99 94 ILE A N 1
ATOM 801 C CA . ILE A 1 97 ? 13.061 16.411 11.893 1.00 29.89 94 ILE A CA 1
ATOM 802 C C . ILE A 1 97 ? 12.935 14.986 11.403 1.00 36.31 94 ILE A C 1
ATOM 803 O O . ILE A 1 97 ? 13.683 14.573 10.506 1.00 32.46 94 ILE A O 1
ATOM 808 N N . PRO A 1 98 ? 11.948 14.262 11.963 1.00 45.41 95 PRO A N 1
ATOM 809 C CA . PRO A 1 98 ? 11.611 12.884 11.607 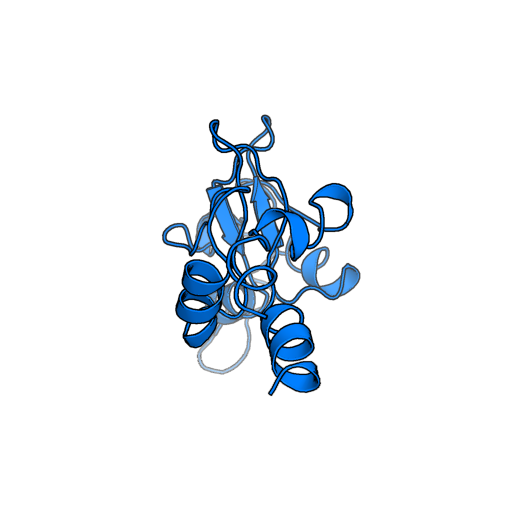1.00 45.78 95 PRO A CA 1
ATOM 810 C C . PRO A 1 98 ? 11.045 12.800 10.175 1.00 32.10 95 PRO A C 1
ATOM 811 O O . PRO A 1 98 ? 10.039 13.443 9.873 1.00 42.14 95 PRO A O 1
ATOM 815 N N A VAL A 1 99 ? 11.677 12.009 9.307 0.60 32.38 96 VAL A N 1
ATOM 816 N N B VAL A 1 99 ? 11.707 12.035 9.314 0.40 32.11 96 VAL A N 1
ATOM 817 C CA A VAL A 1 99 ? 11.166 11.796 7.954 0.60 29.62 96 VAL A CA 1
ATOM 818 C CA B VAL A 1 99 ? 11.173 11.757 7.993 0.40 29.32 96 VAL A CA 1
ATOM 819 C C A VAL A 1 99 ? 11.207 10.318 7.533 0.60 29.32 96 VAL A C 1
ATOM 820 C C B VAL A 1 99 ? 11.066 10.249 7.791 0.40 28.93 96 VAL A C 1
ATOM 821 O O A VAL A 1 99 ? 12.208 9.617 7.728 0.60 30.08 96 VAL A O 1
ATOM 822 O O B VAL A 1 99 ? 11.820 9.467 8.400 0.40 28.73 96 VAL A O 1
ATOM 829 N N . LEU A 1 100 ? 10.109 9.849 6.960 1.00 27.87 97 LEU A N 1
ATOM 830 C CA . LEU A 1 100 ? 10.036 8.462 6.502 1.00 30.09 97 LEU A CA 1
ATOM 831 C C . LEU A 1 100 ? 9.760 8.476 5.003 1.00 32.32 97 LEU A C 1
ATOM 832 O O . LEU A 1 100 ? 9.209 9.417 4.495 1.00 33.66 97 LEU A O 1
ATOM 837 N N . LYS A 1 101 ? 10.178 7.418 4.321 1.00 29.89 98 LYS A N 1
ATOM 838 C CA . LYS A 1 101 ? 9.848 7.216 2.896 1.00 25.03 98 LYS A CA 1
ATOM 839 C C . LYS A 1 101 ? 8.482 6.535 2.797 1.00 25.29 98 LYS A C 1
ATOM 840 O O . LYS A 1 101 ? 8.024 5.867 3.735 1.00 28.71 98 LYS A O 1
ATOM 846 N N . LEU A 1 102 ? 7.845 6.690 1.655 1.00 29.61 99 LEU A N 1
ATOM 847 C CA . LEU A 1 102 ? 6.546 6.079 1.417 1.00 30.92 99 LEU A CA 1
ATOM 848 C C . LEU A 1 102 ? 6.546 4.587 1.685 1.00 34.18 99 LEU A C 1
ATOM 849 O O . LEU A 1 102 ? 5.541 4.053 2.126 1.00 31.38 99 LEU A O 1
ATOM 854 N N . GLU A 1 103 ? 7.657 3.916 1.358 1.00 31.92 100 GLU A N 1
ATOM 855 C CA . GLU A 1 103 ? 7.730 2.471 1.506 1.00 37.67 100 GLU A CA 1
ATOM 856 C C . GLU A 1 103 ? 8.253 2.004 2.8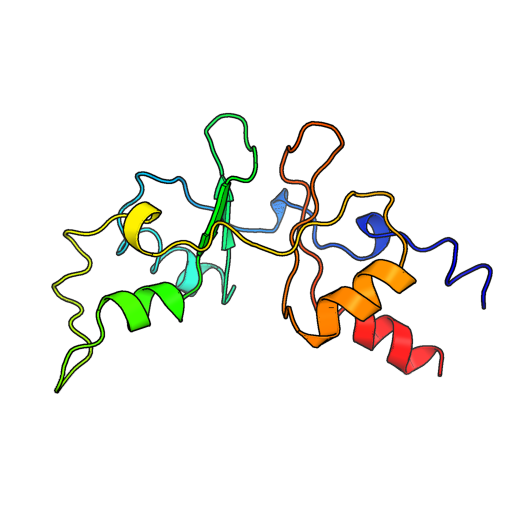52 1.00 37.57 100 GLU A C 1
ATOM 857 O O . GLU A 1 103 ? 8.363 0.800 3.080 1.00 38.86 100 GLU A O 1
ATOM 863 N N . ASP A 1 104 ? 8.551 2.926 3.774 1.00 31.33 101 ASP A N 1
ATOM 864 C CA . ASP A 1 104 ? 8.999 2.473 5.103 1.00 30.01 101 ASP A CA 1
ATOM 865 C C . ASP A 1 104 ? 7.924 1.661 5.850 1.00 34.86 101 ASP A C 1
ATOM 866 O O . ASP A 1 104 ? 6.722 1.877 5.663 1.00 33.63 101 ASP A O 1
ATOM 871 N N . SER A 1 105 ? 8.375 0.761 6.725 1.00 34.42 102 SER A N 1
ATOM 872 C CA . SER A 1 105 ? 7.497 -0.169 7.415 1.00 38.60 102 SER A CA 1
ATOM 873 C C . SER A 1 105 ? 6.664 0.423 8.551 1.00 35.38 102 SER A C 1
ATOM 874 O O . SER A 1 105 ? 6.997 1.468 9.169 1.00 32.28 102 SER A O 1
ATOM 877 N N . PHE A 1 106 ? 5.578 -0.281 8.869 1.00 37.91 103 PHE A N 1
ATOM 878 C CA . PHE A 1 106 ? 4.779 0.097 10.025 1.00 37.72 103 PHE A CA 1
ATOM 879 C C . PHE A 1 106 ? 5.636 0.079 11.309 1.00 37.35 103 PHE A C 1
ATOM 880 O O . PHE A 1 106 ? 5.562 0.973 12.137 1.00 37.66 103 PHE A O 1
ATOM 888 N N . ALA A 1 107 ? 6.466 -0.943 11.447 1.00 39.61 104 ALA A N 1
ATOM 889 C CA . ALA A 1 107 ? 7.368 -1.051 12.573 1.00 44.87 104 ALA A CA 1
ATOM 890 C C . ALA A 1 107 ? 8.230 0.202 12.744 1.00 38.21 104 ALA A C 1
ATOM 891 O O . ALA A 1 107 ? 8.426 0.687 13.863 1.00 42.80 104 ALA A O 1
ATOM 893 N N . LYS A 1 108 ? 8.766 0.696 11.637 1.00 39.47 105 LYS A N 1
ATOM 894 C CA . LYS A 1 108 ? 9.657 1.851 11.673 1.00 47.28 105 LYS A CA 1
ATOM 895 C C . LYS A 1 108 ? 8.901 3.112 12.091 1.00 37.43 105 LYS A C 1
ATOM 896 O O . LYS A 1 108 ? 9.407 3.939 12.878 1.00 37.31 105 LYS A O 1
ATOM 902 N N . ALA A 1 109 ? 7.674 3.240 11.601 1.00 30.70 106 ALA A N 1
ATOM 903 C CA . ALA A 1 109 ? 6.832 4.392 11.956 1.00 33.48 106 ALA A CA 1
ATOM 904 C C . ALA A 1 109 ? 6.410 4.338 13.410 1.00 34.76 106 ALA A C 1
ATOM 905 O O . ALA A 1 109 ? 6.516 5.326 14.122 1.00 32.55 106 ALA A O 1
ATOM 907 N N . LEU A 1 110 ? 5.890 3.181 13.844 1.00 29.86 107 LEU A N 1
ATOM 908 C CA . LEU A 1 110 ? 5.494 3.031 15.248 1.00 33.33 107 LEU A CA 1
ATOM 909 C C . LEU A 1 110 ? 6.609 3.460 16.188 1.00 36.57 107 LEU A C 1
ATOM 910 O O . LEU A 1 110 ? 6.393 4.233 17.113 1.00 34.43 107 LEU A O 1
ATOM 915 N N . GLU A 1 111 ? 7.805 2.944 15.947 1.00 37.56 108 GLU A N 1
ATOM 916 C CA . GLU A 1 111 ? 8.957 3.353 16.741 1.00 41.32 108 GLU A CA 1
ATOM 917 C C . GLU A 1 111 ? 9.230 4.870 16.675 1.00 37.93 108 GLU A C 1
ATOM 918 O O . GLU A 1 111 ? 9.429 5.533 17.719 1.00 38.83 108 GLU A O 1
ATOM 924 N N . MET A 1 112 ? 9.266 5.423 15.470 1.00 32.80 109 MET A N 1
ATOM 925 C CA . MET A 1 112 ? 9.455 6.879 15.346 1.00 28.62 109 MET A CA 1
ATOM 926 C C . MET A 1 112 ? 8.399 7.693 16.094 1.00 31.60 109 MET A C 1
ATOM 927 O O . MET A 1 112 ? 8.722 8.754 16.645 1.00 36.93 109 MET A O 1
ATOM 932 N N . THR A 1 113 ? 7.137 7.245 16.107 1.00 28.36 110 THR A N 1
ATOM 933 C CA . THR A 1 113 ? 6.074 8.047 16.715 1.00 29.12 110 THR A CA 1
ATOM 934 C C . THR A 1 113 ? 6.152 8.119 18.259 1.00 31.95 110 THR A C 1
ATOM 935 O O . THR A 1 113 ? 5.515 8.983 18.859 1.00 32.05 110 THR A O 1
ATOM 939 N N . ILE A 1 114 ? 6.920 7.239 18.891 1.00 37.41 111 ILE A N 1
ATOM 940 C CA . ILE A 1 114 ? 7.090 7.360 20.346 1.00 39.62 111 ILE A CA 1
ATOM 941 C C . ILE A 1 114 ? 7.575 8.772 20.772 1.00 43.89 111 ILE A C 1
ATOM 942 O O . ILE A 1 114 ? 6.976 9.392 21.647 1.00 44.24 111 ILE A O 1
ATOM 947 N N . ASP A 1 115 ? 8.585 9.321 20.095 1.00 40.16 112 ASP A N 1
ATOM 948 C CA . ASP A 1 115 ? 9.065 10.664 20.442 1.00 44.85 112 ASP A CA 1
ATOM 949 C C . ASP A 1 115 ? 8.617 11.770 19.480 1.00 49.58 112 ASP A C 1
ATOM 950 O O . ASP A 1 115 ? 8.798 12.951 19.760 1.00 49.07 112 ASP A O 1
ATOM 955 N N . HIS A 1 116 ? 8.027 11.402 18.345 1.00 43.83 113 HIS A N 1
ATOM 956 C CA . HIS A 1 116 ? 7.664 12.424 17.355 1.00 36.43 113 HIS A CA 1
ATOM 957 C C . HIS A 1 116 ? 6.200 12.314 17.001 1.00 31.35 113 HIS A C 1
ATOM 958 O O . HIS A 1 116 ? 5.803 11.353 16.356 1.00 44.47 113 HIS A O 1
ATOM 965 N N . PRO A 1 117 ? 5.400 13.290 17.397 1.00 32.28 114 PRO A N 1
ATOM 966 C CA . PRO A 1 117 ? 3.942 13.321 17.269 1.00 29.94 114 PRO A CA 1
ATOM 967 C C . PRO A 1 117 ? 3.574 13.341 15.787 1.00 36.86 114 PRO A C 1
ATOM 968 O O . PRO A 1 117 ? 2.508 12.920 15.374 1.00 34.63 114 PRO A O 1
ATOM 972 N N . PHE A 1 118 ? 4.478 13.855 14.991 1.00 35.11 115 PHE A N 1
ATOM 973 C CA . PHE A 1 118 ? 4.303 13.661 13.581 1.00 45.54 115 PHE A CA 1
ATOM 974 C C . PHE A 1 118 ? 5.499 13.818 12.686 1.00 34.64 115 PHE A C 1
ATOM 975 O O . PHE A 1 118 ? 6.469 14.564 12.913 1.00 35.30 115 PHE A O 1
ATOM 983 N N . ILE A 1 119 ? 5.386 13.040 11.639 1.00 34.60 116 ILE A N 1
ATOM 984 C CA . ILE A 1 119 ? 6.521 12.652 10.876 1.00 29.16 116 ILE A CA 1
ATOM 985 C C . ILE A 1 119 ? 6.130 12.926 9.455 1.00 30.71 116 ILE A C 1
ATOM 986 O O . ILE A 1 119 ? 5.013 12.606 9.032 1.00 30.99 116 ILE A O 1
ATOM 991 N N . CYS A 1 120 ? 7.068 13.489 8.718 1.00 26.18 117 CYS A N 1
ATOM 992 C CA . CYS A 1 120 ? 6.820 13.789 7.345 1.00 22.86 117 CYS A CA 1
ATOM 993 C C . CYS A 1 120 ? 7.271 12.614 6.506 1.00 21.48 117 CYS A C 1
ATOM 994 O O . CYS A 1 120 ? 8.307 12.025 6.768 1.00 28.73 117 CYS A O 1
ATOM 997 N N . ALA A 1 121 ? 6.489 12.334 5.474 1.00 24.63 118 ALA A N 1
ATOM 998 C CA . ALA A 1 121 ? 6.777 11.336 4.480 1.00 24.05 118 ALA A CA 1
ATOM 999 C C . ALA A 1 121 ? 7.288 12.056 3.255 1.00 25.93 118 ALA A C 1
ATOM 1000 O O . ALA A 1 121 ? 6.706 13.039 2.853 1.00 25.88 118 ALA A O 1
ATOM 1002 N N . VAL A 1 122 ? 8.356 11.532 2.643 1.00 29.54 119 VAL A N 1
ATOM 1003 C CA . VAL A 1 122 ? 8.882 12.085 1.406 1.00 31.71 119 VAL A CA 1
ATOM 1004 C C . VAL A 1 122 ? 9.075 10.931 0.418 1.00 34.86 119 VAL A C 1
ATOM 1005 O O . VAL A 1 122 ? 9.099 9.763 0.819 1.00 33.76 119 VAL A O 1
ATOM 1009 N N . ASN A 1 123 ? 9.147 11.253 -0.862 1.00 27.66 120 ASN A N 1
ATOM 1010 C CA . ASN A 1 123 ? 9.484 10.218 -1.847 1.00 33.80 120 ASN A CA 1
ATOM 1011 C C . ASN A 1 123 ? 10.977 10.139 -2.046 1.00 40.62 120 ASN A C 1
ATOM 1012 O O . ASN A 1 123 ? 11.733 10.841 -1.375 1.00 39.98 120 ASN A O 1
ATOM 1017 N N . GLU A 1 124 ? 11.397 9.245 -2.931 1.00 47.71 121 GLU A N 1
ATOM 1018 C CA . GLU A 1 124 ? 12.801 9.082 -3.270 1.00 67.38 121 GLU A CA 1
ATOM 1019 C C . GLU A 1 124 ? 13.521 10.437 -3.337 1.00 57.61 121 GLU A C 1
ATOM 1020 O O . GLU A 1 124 ? 14.566 10.622 -2.712 1.00 60.15 121 GLU A O 1
ATOM 1026 N N . ASP A 1 125 ? 12.932 11.382 -4.071 1.00 55.52 122 ASP A N 1
ATOM 1027 C CA . ASP A 1 125 ? 13.567 12.668 -4.399 1.00 55.31 122 ASP A CA 1
ATOM 1028 C C . ASP A 1 125 ? 13.316 13.789 -3.393 1.00 52.15 122 ASP A C 1
ATOM 1029 O O . ASP A 1 125 ? 13.524 14.970 -3.713 1.00 43.26 122 ASP A O 1
ATOM 1034 N N . GLY A 1 126 ? 12.841 13.447 -2.200 1.00 47.52 123 GLY A N 1
ATOM 1035 C CA . GLY A 1 126 ? 12.657 14.455 -1.170 1.00 42.48 123 GLY A CA 1
ATOM 1036 C C . GLY A 1 126 ? 11.436 15.351 -1.321 1.00 29.09 123 GLY A C 1
ATOM 1037 O O . GLY A 1 126 ? 11.262 16.304 -0.547 1.00 33.74 123 GLY A O 1
ATOM 1038 N N . TYR A 1 127 ? 10.581 15.037 -2.293 1.00 34.67 124 TYR A N 1
ATOM 1039 C CA . TYR A 1 127 ? 9.336 15.766 -2.408 1.00 29.14 124 TYR A CA 1
ATOM 1040 C C . TYR A 1 127 ? 8.524 15.392 -1.188 1.00 30.90 124 TYR A C 1
ATOM 1041 O O . TYR A 1 127 ? 8.488 14.216 -0.803 1.00 30.08 124 TYR A O 1
ATOM 1050 N N . PHE A 1 128 ? 7.806 16.358 -0.644 1.00 28.15 125 PHE A N 1
ATOM 1051 C CA . PHE A 1 128 ? 6.889 16.110 0.470 1.00 25.89 125 PHE A CA 1
ATOM 1052 C C . PHE A 1 128 ? 5.645 15.357 -0.046 1.00 24.76 125 PHE A C 1
ATOM 1053 O O . PHE A 1 128 ? 5.043 15.771 -1.020 1.00 24.43 125 PHE A O 1
ATOM 1061 N N A GLU A 1 129 ? 5.260 14.276 0.645 0.64 26.01 126 GLU A N 1
ATOM 1062 N N B GLU A 1 129 ? 5.263 14.255 0.603 0.36 24.72 126 GLU A N 1
ATOM 1063 C CA A GLU A 1 129 ? 4.208 13.354 0.193 0.64 24.48 126 GLU A CA 1
ATOM 1064 C CA B GLU A 1 129 ? 4.123 13.457 0.134 0.36 24.26 126 GLU A CA 1
ATOM 1065 C C A GLU A 1 129 ? 3.022 13.237 1.143 0.64 26.98 126 GLU A C 1
ATOM 1066 C C B GLU A 1 129 ? 2.954 13.426 1.115 0.36 26.22 126 GLU A C 1
ATOM 1067 O O A GLU A 1 129 ? 1.930 12.807 0.748 0.64 22.19 126 GLU A O 1
ATOM 1068 O O B GLU A 1 129 ? 1.797 13.241 0.709 0.36 26.29 126 GLU A O 1
ATOM 1079 N N . GLY A 1 130 ? 3.262 13.585 2.399 1.00 21.86 127 GLY A N 1
ATOM 1080 C CA . GLY A 1 130 ? 2.245 13.528 3.423 1.00 21.55 127 GLY A CA 1
ATOM 1081 C C . GLY A 1 130 ? 2.799 13.557 4.853 1.00 22.54 127 GLY A C 1
ATOM 1082 O O . GLY A 1 130 ? 4.009 13.666 5.090 1.00 21.90 127 GLY A O 1
ATOM 1083 N N . ILE A 1 131 ? 1.906 13.372 5.817 1.00 19.99 128 ILE A N 1
ATOM 1084 C CA . ILE A 1 131 ? 2.360 13.332 7.215 1.00 18.55 128 ILE A CA 1
ATOM 1085 C C . ILE A 1 131 ? 1.784 12.087 7.875 1.00 23.70 128 ILE A C 1
ATOM 1086 O O . ILE A 1 131 ? 0.668 11.624 7.540 1.00 27.47 128 ILE A O 1
ATOM 1091 N N A LEU A 1 132 ? 2.523 11.526 8.821 0.71 24.67 129 LEU A N 1
ATOM 1092 N N B LEU A 1 132 ? 2.582 11.524 8.775 0.29 26.32 129 LEU A N 1
ATOM 1093 C CA A LEU A 1 132 ? 2.058 10.334 9.514 0.71 30.47 129 LEU A CA 1
ATOM 1094 C CA B LEU A 1 132 ? 2.167 10.409 9.593 0.29 28.03 129 LEU A CA 1
ATOM 1095 C C A LEU A 1 132 ? 1.947 10.642 11.005 0.71 28.71 129 LEU A C 1
ATOM 1096 C C B LEU A 1 132 ? 1.839 11.002 10.942 0.29 26.79 129 LEU A C 1
ATOM 1097 O O A LEU A 1 132 ? 2.940 10.920 11.657 0.71 26.23 129 LEU A O 1
ATOM 1098 O O B LEU A 1 132 ? 2.582 11.844 11.450 0.29 23.72 129 LEU A O 1
ATOM 1107 N N . THR A 1 133 ? 0.724 10.575 11.519 1.00 30.96 130 THR A N 1
ATOM 1108 C CA . THR A 1 133 ? 0.409 10.987 12.883 1.00 29.47 130 THR A CA 1
ATOM 1109 C C . THR A 1 133 ? 0.412 9.801 13.815 1.00 20.27 130 THR A C 1
ATOM 1110 O O . THR A 1 133 ? 0.280 8.621 13.435 1.00 27.03 130 THR A O 1
ATOM 1114 N N . ARG A 1 134 ? 0.451 10.126 15.102 1.00 26.15 131 ARG A N 1
ATOM 1115 C CA . ARG A 1 134 ? 0.270 9.112 16.105 1.00 27.36 131 ARG A CA 1
ATOM 1116 C C . ARG A 1 134 ? -1.083 8.461 16.048 1.00 28.94 131 ARG A C 1
ATOM 1117 O O . ARG A 1 134 ? -1.188 7.266 16.265 1.00 32.95 131 ARG A O 1
ATOM 1125 N N A ARG A 1 135 ? -2.124 9.239 15.773 0.48 30.54 132 ARG A N 1
ATOM 1126 N N B ARG A 1 135 ? -2.133 9.226 15.783 0.52 30.60 132 ARG A N 1
ATOM 1127 C CA A ARG A 1 135 ? -3.483 8.695 15.741 0.48 34.37 132 ARG A CA 1
ATOM 1128 C CA B ARG A 1 135 ? -3.463 8.620 15.773 0.52 33.29 132 ARG A CA 1
ATOM 1129 C C A ARG A 1 135 ? -3.603 7.479 14.820 0.48 36.85 132 ARG A C 1
ATOM 1130 C C B ARG A 1 135 ? -3.551 7.426 14.836 0.52 37.37 132 ARG A C 1
ATOM 1131 O O A ARG A 1 135 ? -4.156 6.461 15.209 0.48 38.01 132 ARG A O 1
ATOM 1132 O O B ARG A 1 135 ? -4.038 6.375 15.222 0.52 37.16 132 ARG A O 1
ATOM 1147 N N . ALA A 1 136 ? -3.048 7.579 13.607 1.00 34.36 133 ALA A N 1
ATOM 1148 C CA . ALA A 1 136 ? -3.096 6.509 12.657 1.00 30.11 133 ALA A CA 1
ATOM 1149 C C . ALA A 1 136 ? -2.402 5.240 13.199 1.00 38.98 133 ALA A C 1
ATOM 1150 O O . ALA A 1 136 ? -2.913 4.133 13.072 1.00 36.90 133 ALA A O 1
ATOM 1152 N N . ILE A 1 137 ? -1.229 5.395 13.805 1.00 32.99 134 ILE A N 1
ATOM 1153 C CA . ILE A 1 137 ? -0.584 4.223 14.403 1.00 38.14 134 ILE A CA 1
ATOM 1154 C C . ILE A 1 137 ? -1.418 3.582 15.533 1.00 43.31 134 ILE A C 1
ATOM 1155 O O . ILE A 1 137 ? -1.525 2.343 15.649 1.00 45.53 134 ILE A O 1
ATOM 1160 N N . LEU A 1 138 ? -2.044 4.429 16.336 1.00 39.42 135 LEU A N 1
ATOM 1161 C CA . LEU A 1 138 ? -2.789 3.975 17.502 1.00 44.79 135 LEU A CA 1
ATOM 1162 C C . LEU A 1 138 ? -4.111 3.362 17.081 1.00 48.08 135 LEU A C 1
ATOM 1163 O O . LEU A 1 138 ? -4.590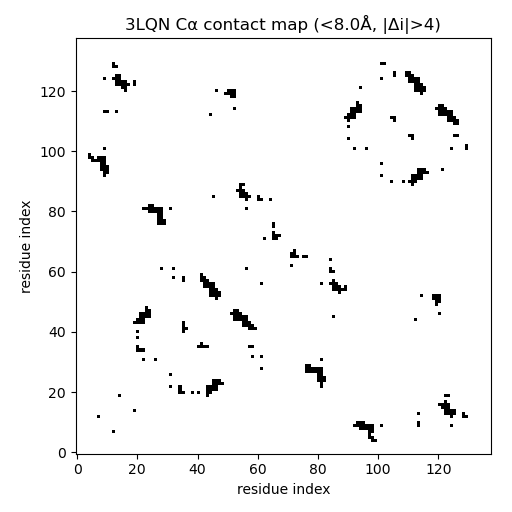 2.419 17.694 1.00 43.98 135 LEU A O 1
ATOM 1168 N N . LYS A 1 139 ? -4.691 3.897 16.021 1.00 44.25 136 LYS A N 1
ATOM 1169 C CA . LYS A 1 139 ? -5.994 3.437 15.597 1.00 41.85 136 LYS A CA 1
ATOM 1170 C C . LYS A 1 139 ? -5.806 2.003 15.089 1.00 49.02 136 LYS A C 1
ATOM 1171 O O . LYS A 1 139 ? -6.584 1.107 15.404 1.00 49.10 136 LYS A O 1
ATOM 1177 N N . LEU A 1 140 ? -4.725 1.791 14.347 1.00 46.19 137 LEU A N 1
ATOM 1178 C CA . LEU A 1 140 ? -4.363 0.476 13.869 1.00 51.02 137 LEU A CA 1
ATOM 1179 C C . LEU A 1 140 ? -4.037 -0.495 15.010 1.00 61.09 137 LEU A C 1
ATOM 1180 O O . LEU A 1 140 ? -4.436 -1.646 14.961 1.00 69.16 137 LEU A O 1
ATOM 1185 N N . LEU A 1 141 ? -3.317 -0.014 16.018 1.00 53.73 138 LEU A N 1
ATOM 1186 C CA . LEU A 1 141 ? -2.908 -0.854 17.137 1.00 55.40 138 LEU A CA 1
ATOM 1187 C C . LEU A 1 141 ? -4.097 -1.201 18.028 1.00 62.93 138 LEU A C 1
ATOM 1188 O O . LEU A 1 141 ? -4.166 -2.296 18.587 1.00 66.24 138 LEU A O 1
ATOM 1193 N N . ASN A 1 142 ? -5.030 -0.263 18.154 1.00 62.31 139 ASN A N 1
ATOM 1194 C CA . ASN A 1 142 ? -6.164 -0.427 19.055 1.00 65.85 139 ASN A CA 1
ATOM 1195 C C . ASN A 1 142 ? -7.021 -1.634 18.687 1.00 76.20 139 ASN A C 1
ATOM 1196 O O . ASN A 1 142 ? -7.304 -2.486 19.529 1.00 86.83 139 ASN A O 1
ATOM 1201 N N . LYS A 1 143 ? -7.432 -1.700 17.425 1.00 67.84 140 LYS A N 1
ATOM 1202 C CA . LYS A 1 143 ? -8.286 -2.783 16.953 1.00 84.01 140 LYS A CA 1
ATOM 1203 C C . LYS A 1 143 ? -7.572 -4.128 17.044 1.00 88.83 140 LYS A C 1
ATOM 1204 O O . LYS A 1 143 ? -8.129 -5.104 17.546 1.00 89.77 140 LYS A O 1
ATOM 1210 N N . LYS A 1 144 ? -6.337 -4.171 16.554 1.00 86.24 141 LYS A N 1
ATOM 1211 C CA . LYS A 1 144 ? -5.615 -5.429 16.407 1.00 88.80 141 LYS A CA 1
ATOM 1212 C C . LYS A 1 144 ? -5.406 -6.106 17.758 1.00 91.49 141 LYS A C 1
ATOM 1213 O O . LYS A 1 144 ? -5.902 -7.207 17.995 1.00 99.40 141 LYS A O 1
ATOM 1219 N N . VAL A 1 145 ? -4.668 -5.440 18.640 1.00 80.24 142 VAL A N 1
ATOM 1220 C CA . VAL A 1 145 ? -4.403 -5.972 19.982 1.00 78.69 142 VAL A CA 1
ATOM 1221 C C . VAL A 1 145 ? -5.639 -6.546 20.717 1.00 82.49 142 VAL A C 1
ATOM 1222 O O . VAL A 1 145 ? -5.577 -7.595 21.396 1.00 73.74 142 VAL A O 1
#

Organism: Bacillus anthracis (NCBI:txid1392)